Protein AF-A0A839N5B5-F1 (afdb_monomer)

Organism: NCBI:txid1794944

Sequence (140 aa):
MTEFMTRVAAELATPTHDIALHVRAVESRSTGHGADRLVELRSLGEQLVCEANAVLAESGRSIDLVDETGSNQLAFTLRLGQCWARIVTSFDKGVSWGHLVTPDSVGPDYELADETALGDLILSLVTAGEIRFELSGEPA

Structure (mmCIF, N/CA/C/O backbone):
data_AF-A0A839N5B5-F1
#
_entry.id   AF-A0A839N5B5-F1
#
loop_
_atom_site.group_PDB
_atom_site.id
_atom_site.type_symbol
_atom_site.label_atom_id
_atom_site.label_alt_id
_atom_site.label_comp_id
_atom_site.label_asym_id
_atom_site.label_entity_id
_atom_site.label_seq_id
_atom_site.pdbx_PDB_ins_code
_atom_site.Cartn_x
_atom_site.Cartn_y
_atom_site.Cartn_z
_atom_site.occupancy
_atom_site.B_iso_or_equiv
_atom_site.auth_seq_id
_atom_site.auth_comp_id
_atom_site.auth_asym_id
_atom_site.auth_atom_id
_atom_site.pdbx_PDB_model_num
ATOM 1 N N . MET A 1 1 ? 2.727 2.089 20.233 1.00 82.00 1 MET A N 1
ATOM 2 C CA . MET A 1 1 ? 1.949 2.533 19.062 1.00 82.00 1 MET A CA 1
ATOM 3 C C . MET A 1 1 ? 2.897 3.329 18.188 1.00 82.00 1 MET A C 1
ATOM 5 O O . MET A 1 1 ? 3.568 4.201 18.731 1.00 82.00 1 MET A O 1
ATOM 9 N N . THR A 1 2 ? 3.053 2.964 16.918 1.00 95.38 2 THR A N 1
ATOM 10 C CA . THR A 1 2 ? 3.893 3.712 15.967 1.00 95.38 2 THR A CA 1
ATOM 11 C C . THR A 1 2 ? 3.209 5.028 15.577 1.00 95.38 2 THR A C 1
ATOM 13 O O . THR A 1 2 ? 2.041 5.262 15.919 1.00 95.38 2 THR A O 1
ATOM 16 N N . GLU A 1 3 ? 3.919 5.897 14.857 1.00 94.94 3 GLU A N 1
ATOM 17 C CA . GLU A 1 3 ? 3.325 7.113 14.292 1.00 94.94 3 GLU A CA 1
ATOM 18 C C . GLU A 1 3 ? 2.155 6.775 13.359 1.00 94.94 3 GLU A C 1
ATOM 20 O O . GLU A 1 3 ? 1.064 7.326 13.504 1.00 94.94 3 GLU A O 1
ATOM 25 N N . PHE A 1 4 ? 2.337 5.793 12.475 1.00 95.50 4 PHE A N 1
ATOM 26 C CA . PHE A 1 4 ? 1.298 5.365 11.546 1.00 95.50 4 PHE A CA 1
ATOM 27 C C . PHE A 1 4 ? 0.071 4.777 12.261 1.00 95.50 4 PHE A C 1
ATOM 29 O O . PHE A 1 4 ? -1.050 5.195 11.979 1.00 95.50 4 PHE A O 1
ATOM 36 N N . MET A 1 5 ? 0.250 3.912 13.269 1.00 96.12 5 MET A N 1
ATOM 37 C CA . MET A 1 5 ? -0.869 3.429 14.098 1.00 96.12 5 MET A CA 1
ATOM 38 C C . MET A 1 5 ? -1.637 4.578 14.769 1.00 96.12 5 MET A C 1
ATOM 40 O O . MET A 1 5 ? -2.858 4.517 14.900 1.00 96.12 5 MET A O 1
ATOM 44 N N . THR A 1 6 ? -0.932 5.632 15.192 1.00 95.56 6 THR A N 1
ATOM 45 C CA . THR A 1 6 ? -1.556 6.820 15.793 1.00 95.56 6 THR A CA 1
ATOM 46 C C . THR A 1 6 ? -2.397 7.582 14.771 1.00 95.56 6 THR A C 1
ATOM 48 O O . THR A 1 6 ? -3.516 7.979 15.094 1.00 95.56 6 THR A O 1
ATOM 51 N N . ARG A 1 7 ? -1.914 7.720 13.528 1.00 93.31 7 ARG A N 1
ATOM 52 C CA . ARG A 1 7 ? -2.687 8.301 12.416 1.00 93.31 7 ARG A CA 1
ATOM 53 C C . ARG A 1 7 ? -3.938 7.473 12.100 1.00 93.31 7 ARG A C 1
ATOM 55 O O . ARG A 1 7 ? -5.016 8.043 11.991 1.00 93.31 7 ARG A O 1
ATOM 62 N N . VAL A 1 8 ? -3.824 6.141 12.039 1.00 93.56 8 VAL A N 1
ATOM 63 C CA . VAL A 1 8 ? -4.974 5.238 11.818 1.00 93.56 8 VAL A CA 1
ATOM 64 C C . VAL A 1 8 ? -6.021 5.402 12.923 1.00 93.56 8 VAL A C 1
ATOM 66 O O . VAL A 1 8 ? -7.205 5.554 12.634 1.00 93.56 8 VAL A O 1
ATOM 69 N N . ALA A 1 9 ? -5.599 5.407 14.191 1.00 93.50 9 ALA A N 1
ATOM 70 C CA . ALA A 1 9 ? -6.508 5.580 15.323 1.00 93.50 9 ALA A CA 1
ATOM 71 C C . ALA A 1 9 ? -7.204 6.953 15.310 1.00 93.50 9 ALA A C 1
ATOM 73 O O . ALA A 1 9 ? -8.397 7.038 15.601 1.00 93.50 9 ALA A O 1
ATOM 74 N N . ALA A 1 10 ? -6.478 8.015 14.946 1.00 91.69 10 ALA A N 1
ATOM 75 C CA . ALA A 1 10 ? -7.037 9.358 14.825 1.00 91.69 10 ALA A CA 1
ATOM 76 C C . ALA A 1 10 ? -8.116 9.432 13.732 1.00 91.69 10 ALA A C 1
ATOM 78 O O . ALA A 1 10 ? -9.213 9.915 14.003 1.00 91.69 10 ALA A O 1
ATOM 79 N N . GLU A 1 11 ? -7.848 8.880 12.546 1.00 89.94 11 GLU A N 1
ATOM 80 C CA . GLU A 1 11 ? -8.814 8.855 11.439 1.00 89.94 11 GLU A CA 1
ATOM 81 C C . GLU A 1 11 ? -10.052 8.001 11.748 1.00 89.94 11 GLU A C 1
ATOM 83 O O . GLU A 1 11 ? -11.162 8.340 11.344 1.00 89.94 11 GLU A O 1
ATOM 88 N N . LEU A 1 12 ? -9.909 6.916 12.514 1.00 88.56 12 LEU A N 1
ATOM 89 C CA . LEU A 1 12 ? -11.061 6.136 12.981 1.00 88.56 12 LEU A CA 1
ATOM 90 C C . LEU A 1 12 ? -11.909 6.899 14.010 1.00 88.56 12 LEU A C 1
ATOM 92 O O . LEU A 1 12 ? -13.128 6.729 14.046 1.00 88.56 12 LEU A O 1
ATOM 96 N N . ALA A 1 13 ? -11.279 7.722 14.852 1.00 88.88 13 ALA A N 1
ATOM 97 C CA . ALA A 1 13 ? -11.966 8.508 15.874 1.00 88.88 13 ALA A CA 1
ATOM 98 C C . ALA A 1 13 ? -12.648 9.759 15.300 1.00 88.88 13 ALA A C 1
ATOM 100 O O . ALA A 1 13 ? -13.708 10.169 15.776 1.00 88.88 13 ALA A O 1
ATOM 101 N N . THR A 1 14 ? -12.044 10.406 14.304 1.00 85.75 14 THR A N 1
ATOM 102 C CA . THR A 1 14 ? -12.584 11.595 13.635 1.00 85.75 14 THR A CA 1
ATOM 103 C C . THR A 1 14 ? -12.212 11.543 12.154 1.00 85.75 14 THR A C 1
ATOM 105 O O . THR A 1 14 ? -11.163 12.056 11.780 1.00 85.75 14 THR A O 1
ATOM 108 N N . PRO A 1 15 ? -13.059 10.924 11.312 1.00 78.50 15 PRO A N 1
ATOM 109 C CA . PRO A 1 15 ? -12.761 10.746 9.896 1.00 78.50 15 PRO A CA 1
ATOM 110 C C . PRO A 1 15 ? -12.662 12.082 9.163 1.00 78.50 15 PRO A C 1
ATOM 112 O O . PRO A 1 15 ? -13.665 12.787 9.006 1.00 78.50 15 PRO A O 1
ATOM 115 N N . THR A 1 16 ? -11.470 12.415 8.674 1.00 68.12 16 THR A N 1
ATOM 116 C CA . THR A 1 16 ? -11.241 13.679 7.965 1.00 68.12 16 THR A CA 1
ATOM 117 C C . THR A 1 16 ? -11.664 13.577 6.492 1.00 68.12 16 THR A C 1
ATOM 119 O O . THR A 1 16 ? -11.962 14.595 5.876 1.00 68.12 16 THR A O 1
ATOM 122 N N . HIS A 1 17 ? -11.747 12.352 5.942 1.00 67.75 17 HIS A N 1
ATOM 123 C CA . HIS A 1 17 ? -12.097 11.996 4.547 1.00 67.75 17 HIS A CA 1
ATOM 124 C C . HIS A 1 17 ? -11.321 12.745 3.441 1.00 67.75 17 HIS A C 1
ATOM 126 O O . HIS A 1 17 ? -11.591 12.531 2.263 1.00 67.75 17 HIS A O 1
ATOM 132 N N . ASP A 1 18 ? -10.353 13.591 3.794 1.00 69.31 18 ASP A N 1
ATOM 133 C CA . ASP A 1 18 ? -9.54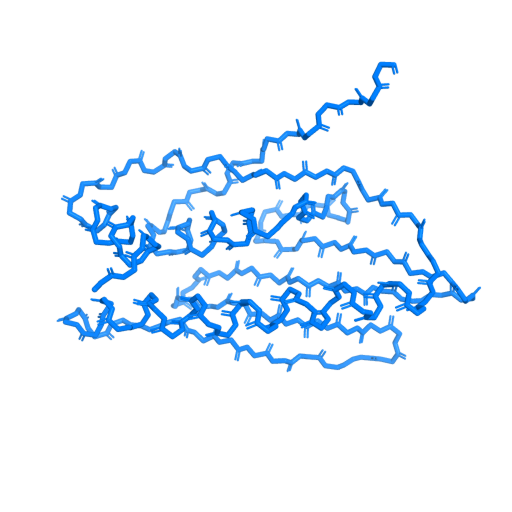3 14.387 2.874 1.00 69.31 18 ASP A CA 1
ATOM 134 C C . ASP A 1 18 ? -8.069 13.998 2.996 1.00 69.31 18 ASP A C 1
ATOM 136 O O . ASP A 1 18 ? -7.216 14.775 3.424 1.00 69.31 18 ASP A O 1
ATOM 140 N N . ILE A 1 19 ? -7.785 12.731 2.696 1.00 77.94 19 ILE A N 1
ATOM 141 C CA . ILE A 1 19 ? -6.412 12.245 2.613 1.00 77.94 19 ILE A CA 1
ATOM 142 C C . ILE A 1 19 ? -5.957 12.448 1.173 1.00 77.94 19 ILE A C 1
ATOM 144 O O . ILE A 1 19 ? -6.345 11.710 0.263 1.00 77.94 19 ILE A O 1
ATOM 148 N N . ALA A 1 20 ? -5.141 13.476 0.982 1.00 80.56 20 ALA A N 1
ATOM 149 C CA . ALA A 1 20 ? -4.474 13.727 -0.276 1.00 80.56 20 ALA A CA 1
ATOM 150 C C . ALA A 1 20 ? -3.377 12.686 -0.519 1.00 80.56 20 ALA A C 1
ATOM 152 O O . ALA A 1 20 ? -2.390 12.604 0.212 1.00 80.56 20 ALA A O 1
ATOM 153 N N . LEU A 1 21 ? -3.556 11.881 -1.563 1.00 86.06 21 LEU A N 1
ATOM 154 C CA . LEU A 1 21 ? -2.580 10.891 -1.971 1.00 86.06 21 LEU A CA 1
ATOM 155 C C . LEU A 1 21 ? -1.536 11.527 -2.883 1.00 86.06 21 LEU A C 1
ATOM 157 O O . LEU A 1 21 ? -1.832 11.892 -4.024 1.00 86.06 21 LEU A O 1
ATOM 161 N N . HIS A 1 22 ? -0.301 11.577 -2.399 1.00 88.38 22 HIS A N 1
ATOM 162 C CA . HIS A 1 22 ? 0.836 12.070 -3.161 1.00 88.38 22 HIS A CA 1
ATOM 163 C C . HIS A 1 22 ? 1.204 11.091 -4.278 1.00 88.38 22 HIS A C 1
ATOM 165 O O . HIS A 1 22 ? 1.748 10.005 -4.060 1.00 88.38 22 HIS A O 1
ATOM 171 N N . VAL A 1 23 ? 0.921 11.489 -5.510 1.00 90.25 23 VAL A N 1
ATOM 172 C CA . VAL A 1 23 ? 1.266 10.722 -6.702 1.00 90.25 23 VAL A CA 1
ATOM 173 C C . VAL A 1 23 ? 2.180 11.529 -7.607 1.00 90.25 23 VAL A C 1
ATOM 175 O O . VAL A 1 23 ? 2.337 12.744 -7.470 1.00 90.25 23 VAL A O 1
ATOM 178 N N . ARG A 1 24 ? 2.814 10.850 -8.552 1.00 90.62 24 ARG A N 1
ATOM 179 C CA . ARG A 1 24 ? 3.590 11.485 -9.615 1.00 90.62 24 ARG A CA 1
ATOM 180 C C . ARG A 1 24 ? 3.257 10.856 -10.953 1.00 90.62 24 ARG A C 1
ATOM 182 O O . ARG A 1 24 ? 2.756 9.733 -11.002 1.00 90.62 24 ARG A O 1
ATOM 189 N N . ALA A 1 25 ? 3.546 11.587 -12.026 1.00 91.25 25 ALA A N 1
ATOM 190 C CA . ALA A 1 25 ? 3.430 11.057 -13.375 1.00 91.25 25 ALA A CA 1
ATOM 191 C C . ALA A 1 25 ? 4.275 9.786 -13.521 1.00 91.25 25 ALA A C 1
ATOM 193 O O . ALA A 1 25 ? 5.361 9.671 -12.943 1.00 91.25 25 ALA A O 1
ATOM 194 N N . VAL A 1 26 ? 3.769 8.838 -14.302 1.00 91.56 26 VAL A N 1
ATOM 195 C CA . VAL A 1 26 ? 4.508 7.615 -14.597 1.00 91.56 26 VAL A CA 1
ATOM 196 C C . VAL A 1 26 ? 5.836 7.931 -15.278 1.00 91.56 26 VAL A C 1
ATOM 198 O O . VAL A 1 26 ? 5.915 8.716 -16.220 1.00 91.56 26 VAL A O 1
ATOM 201 N N . GLU A 1 27 ? 6.888 7.267 -14.812 1.00 92.06 27 GLU A N 1
ATOM 202 C CA . GLU A 1 27 ? 8.242 7.425 -15.325 1.00 92.06 27 GLU A CA 1
ATOM 203 C C . GLU A 1 27 ? 8.826 6.055 -15.685 1.00 92.06 27 GLU A C 1
ATOM 205 O O . GLU A 1 27 ? 8.682 5.063 -14.964 1.00 92.06 27 GLU A O 1
ATOM 210 N N . SER A 1 28 ? 9.505 6.017 -16.830 1.00 94.25 28 SER A N 1
ATOM 211 C CA . SER A 1 28 ? 10.208 4.834 -17.318 1.00 94.25 28 SER A CA 1
ATOM 212 C C . SER A 1 28 ? 11.562 4.674 -16.637 1.00 94.25 28 SER A C 1
ATOM 214 O O . SER A 1 28 ? 12.358 5.607 -16.580 1.00 94.25 28 SER A O 1
ATOM 216 N N . ARG A 1 29 ? 11.852 3.461 -16.168 1.00 94.56 29 ARG A N 1
ATOM 217 C CA . ARG A 1 29 ? 13.096 3.096 -15.469 1.00 94.56 29 ARG A CA 1
ATOM 218 C C . ARG A 1 29 ? 13.652 1.790 -16.011 1.00 94.56 29 ARG A C 1
ATOM 220 O O . ARG A 1 29 ? 12.994 1.129 -16.806 1.00 94.56 29 ARG A O 1
ATOM 227 N N . SER A 1 30 ? 14.848 1.390 -15.587 1.00 97.25 30 SER A N 1
ATOM 228 C CA . SER A 1 30 ? 15.344 0.045 -15.897 1.00 97.25 30 SER A CA 1
ATOM 229 C C . SER A 1 30 ? 14.526 -1.019 -15.159 1.00 97.25 30 SER A C 1
ATOM 231 O O . SER A 1 30 ? 14.096 -0.794 -14.029 1.00 97.25 30 SER A O 1
ATOM 233 N N . THR A 1 31 ? 14.371 -2.204 -15.758 1.00 96.00 31 THR A N 1
ATOM 234 C CA . THR A 1 31 ? 13.679 -3.346 -15.128 1.00 96.00 31 THR A CA 1
ATOM 235 C C . THR A 1 31 ? 14.178 -3.649 -13.712 1.00 96.00 31 THR A C 1
ATOM 237 O O . THR A 1 31 ? 13.361 -3.902 -12.833 1.00 96.00 31 THR A O 1
ATOM 240 N N . GLY A 1 32 ? 15.496 -3.595 -13.479 1.00 94.50 32 GLY A N 1
ATOM 241 C CA . GLY A 1 32 ? 16.071 -3.812 -12.147 1.00 94.50 32 GLY A CA 1
ATOM 242 C C . GLY A 1 32 ? 15.578 -2.779 -11.136 1.00 94.50 32 GLY A C 1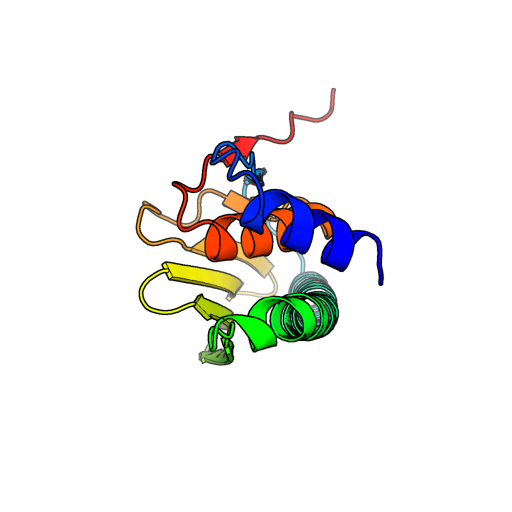
ATOM 243 O O . GLY A 1 32 ? 15.050 -3.149 -10.097 1.00 94.50 32 GLY A O 1
ATOM 244 N N . HIS A 1 33 ? 15.625 -1.494 -11.495 1.00 95.69 33 HIS A N 1
ATOM 245 C CA . HIS A 1 33 ? 15.164 -0.424 -10.613 1.00 95.69 33 HIS A CA 1
ATOM 246 C C . HIS A 1 33 ? 13.660 -0.518 -10.314 1.00 95.69 33 HIS A C 1
ATOM 248 O O . HIS A 1 33 ? 13.239 -0.290 -9.184 1.00 95.69 33 HIS A O 1
ATOM 254 N N . GLY A 1 34 ? 12.833 -0.855 -11.310 1.00 94.06 34 GLY A N 1
ATOM 255 C CA . GLY A 1 34 ? 11.401 -1.067 -11.086 1.00 94.06 34 GLY A CA 1
ATOM 256 C C . GLY A 1 34 ? 11.119 -2.236 -10.141 1.00 94.06 34 GLY A C 1
ATOM 257 O O . GLY A 1 34 ? 10.267 -2.119 -9.265 1.00 94.06 34 GLY A O 1
ATOM 258 N N . ALA A 1 35 ? 11.851 -3.343 -10.292 1.00 93.44 35 ALA A N 1
ATOM 259 C CA . ALA A 1 35 ? 11.727 -4.495 -9.406 1.00 93.44 35 ALA A CA 1
ATOM 260 C C . ALA A 1 35 ? 12.161 -4.161 -7.970 1.00 93.44 35 ALA A C 1
ATOM 262 O O . ALA A 1 35 ? 11.420 -4.471 -7.038 1.00 93.44 35 ALA A O 1
ATOM 263 N N . ASP A 1 36 ? 13.298 -3.480 -7.799 1.00 95.31 36 ASP A N 1
ATOM 264 C CA . ASP A 1 36 ? 13.806 -3.059 -6.488 1.00 95.31 36 ASP A CA 1
ATOM 265 C C . ASP A 1 36 ? 12.794 -2.151 -5.774 1.00 95.31 36 ASP A C 1
ATOM 267 O O . ASP A 1 36 ? 12.377 -2.443 -4.652 1.00 95.31 36 ASP A O 1
ATOM 271 N N . ARG A 1 37 ? 12.289 -1.121 -6.470 1.00 93.56 37 ARG A N 1
ATOM 272 C CA . ARG A 1 37 ? 11.267 -0.213 -5.927 1.00 93.56 37 ARG A CA 1
ATOM 273 C C . ARG A 1 37 ? 9.992 -0.950 -5.519 1.00 93.56 37 ARG A C 1
ATOM 275 O O . ARG A 1 37 ? 9.380 -0.610 -4.509 1.00 93.56 37 ARG A O 1
ATOM 282 N N . LEU A 1 38 ? 9.557 -1.945 -6.294 1.00 93.75 38 LEU A N 1
ATOM 283 C CA . LEU A 1 38 ? 8.376 -2.721 -5.929 1.00 93.75 38 LEU A CA 1
ATOM 284 C C . LEU A 1 38 ? 8.613 -3.547 -4.661 1.00 93.75 38 LEU A C 1
ATOM 286 O O . LEU A 1 38 ? 7.721 -3.625 -3.821 1.00 93.75 38 LEU A O 1
ATOM 290 N N . VAL A 1 39 ? 9.794 -4.151 -4.510 1.00 95.00 39 VAL A N 1
ATOM 291 C CA . VAL A 1 39 ? 10.152 -4.912 -3.304 1.00 95.00 39 VAL A CA 1
ATOM 292 C C . VAL A 1 39 ? 10.172 -4.005 -2.074 1.00 95.00 39 VAL A C 1
ATOM 294 O O . VAL A 1 39 ? 9.635 -4.392 -1.033 1.00 95.00 39 VAL A O 1
ATOM 297 N N . GLU A 1 40 ? 10.726 -2.798 -2.194 1.00 95.75 40 GLU A N 1
ATOM 298 C CA . GLU A 1 40 ? 10.710 -1.779 -1.136 1.00 95.75 40 GLU A CA 1
ATOM 299 C C . GLU A 1 40 ? 9.272 -1.413 -0.740 1.00 95.75 40 GLU A C 1
ATOM 301 O O . GLU A 1 40 ? 8.888 -1.571 0.422 1.00 95.75 40 GLU A O 1
ATOM 306 N N . LEU A 1 41 ? 8.439 -1.027 -1.716 1.00 95.56 41 LEU A N 1
ATOM 307 C CA . LEU A 1 41 ? 7.035 -0.667 -1.487 1.00 95.56 41 LEU A CA 1
ATOM 308 C C . LEU A 1 41 ? 6.229 -1.817 -0.883 1.00 95.56 41 LEU A C 1
ATOM 310 O O . LEU A 1 41 ? 5.430 -1.602 0.023 1.00 95.56 41 LEU A O 1
ATOM 314 N N . ARG A 1 42 ? 6.432 -3.047 -1.356 1.00 96.44 42 ARG A N 1
ATOM 315 C CA . ARG A 1 42 ? 5.729 -4.226 -0.843 1.00 96.44 42 ARG A CA 1
ATOM 316 C C . ARG A 1 42 ? 6.135 -4.525 0.598 1.00 96.44 42 ARG A C 1
ATOM 318 O O . ARG A 1 42 ? 5.274 -4.837 1.417 1.00 96.44 42 ARG A O 1
ATOM 325 N N . SER A 1 43 ? 7.425 -4.421 0.918 1.00 97.69 43 SER A N 1
ATOM 326 C CA . SER A 1 43 ? 7.940 -4.662 2.274 1.00 97.69 43 SER A CA 1
ATOM 327 C C . SER A 1 43 ? 7.404 -3.629 3.265 1.00 97.69 43 SER A C 1
ATOM 329 O O . SER A 1 43 ? 6.923 -3.990 4.338 1.00 97.69 43 SER A O 1
ATOM 331 N N . LEU A 1 44 ? 7.409 -2.351 2.875 1.00 97.69 44 LEU A N 1
ATOM 332 C CA . LEU A 1 44 ? 6.785 -1.293 3.662 1.00 97.69 44 LEU A CA 1
ATOM 333 C C . LEU A 1 44 ? 5.272 -1.514 3.793 1.00 97.69 44 LEU A C 1
ATOM 335 O O . LEU A 1 44 ? 4.719 -1.386 4.883 1.00 97.69 44 LEU A O 1
ATOM 339 N N . GLY A 1 45 ? 4.603 -1.891 2.703 1.00 97.81 45 GLY A N 1
ATOM 340 C CA . GLY A 1 45 ? 3.173 -2.186 2.688 1.00 97.81 45 GLY A CA 1
ATOM 341 C C . GLY A 1 45 ? 2.789 -3.279 3.679 1.00 97.81 45 GLY A C 1
ATOM 342 O O . GLY A 1 45 ? 1.821 -3.112 4.412 1.00 97.81 45 GLY A O 1
ATOM 343 N N . GLU A 1 46 ? 3.566 -4.360 3.766 1.00 98.38 46 GLU A N 1
ATOM 344 C CA . GLU A 1 46 ? 3.344 -5.426 4.749 1.00 98.38 46 GLU A CA 1
ATOM 345 C C . GLU A 1 46 ? 3.441 -4.903 6.187 1.00 98.38 46 GLU A C 1
ATOM 347 O O . GLU A 1 46 ? 2.564 -5.189 7.008 1.00 98.38 46 GLU A O 1
ATOM 352 N N . GLN A 1 47 ? 4.462 -4.095 6.484 1.00 98.00 47 GLN A N 1
ATOM 353 C CA . GLN A 1 47 ? 4.614 -3.481 7.801 1.00 98.00 47 GLN A CA 1
ATOM 354 C C . GLN A 1 47 ? 3.411 -2.588 8.137 1.00 98.00 47 GLN A C 1
ATOM 356 O O . GLN A 1 47 ? 2.786 -2.759 9.186 1.00 98.00 47 GLN A O 1
ATOM 361 N N . LEU A 1 48 ? 3.054 -1.665 7.241 1.00 98.25 48 LEU A N 1
ATOM 362 C CA . LEU A 1 48 ? 1.959 -0.720 7.458 1.00 98.25 48 LEU A CA 1
ATOM 363 C C . LEU A 1 48 ? 0.602 -1.431 7.563 1.00 98.25 48 LEU A C 1
ATOM 365 O O . LEU A 1 48 ? -0.219 -1.064 8.400 1.00 98.25 48 LEU A O 1
ATOM 369 N N . VAL A 1 49 ? 0.366 -2.491 6.785 1.00 98.19 49 VAL A N 1
ATOM 370 C CA . VAL A 1 49 ? -0.843 -3.321 6.905 1.00 98.19 49 VAL A CA 1
ATOM 371 C C . VAL A 1 49 ? -0.901 -4.021 8.259 1.00 98.19 49 VAL A C 1
ATOM 373 O O . VAL A 1 49 ? -1.960 -4.025 8.887 1.00 98.19 49 VAL A O 1
ATOM 376 N N . CYS A 1 50 ? 0.214 -4.564 8.755 1.00 98.12 50 CYS A N 1
ATOM 377 C CA . CYS A 1 50 ? 0.262 -5.146 10.099 1.00 98.12 50 CYS A CA 1
ATOM 378 C C . CYS A 1 50 ? -0.073 -4.106 11.177 1.00 98.12 50 CYS A C 1
ATOM 380 O O . CYS A 1 50 ? -0.860 -4.380 12.084 1.00 98.12 50 CYS A O 1
ATOM 382 N N . GLU A 1 51 ? 0.487 -2.903 11.061 1.00 98.00 51 GLU A N 1
ATOM 383 C CA . GLU A 1 51 ? 0.228 -1.794 11.978 1.00 98.00 51 GLU A CA 1
ATOM 384 C C . GLU A 1 51 ? -1.238 -1.332 11.941 1.00 98.00 51 GLU A C 1
ATOM 386 O O . GLU A 1 51 ? -1.869 -1.209 12.992 1.00 98.00 51 GLU A O 1
ATOM 391 N N . ALA A 1 52 ? -1.812 -1.137 10.749 1.00 97.00 52 ALA A N 1
ATOM 392 C CA . ALA A 1 52 ? -3.221 -0.782 10.586 1.00 97.00 52 ALA A CA 1
ATOM 393 C C . ALA A 1 52 ? -4.143 -1.869 11.151 1.00 97.00 52 ALA A C 1
ATOM 395 O O . ALA A 1 52 ? -5.075 -1.567 11.896 1.00 97.00 52 ALA A O 1
ATOM 396 N N . ASN A 1 53 ? -3.865 -3.140 10.854 1.00 97.31 53 ASN A N 1
ATOM 397 C CA . ASN A 1 53 ? -4.671 -4.265 11.324 1.00 97.31 53 ASN A CA 1
ATOM 398 C C . ASN A 1 53 ? -4.636 -4.418 12.846 1.00 97.31 53 ASN A C 1
ATOM 400 O O . ASN A 1 53 ? -5.654 -4.770 13.439 1.00 97.31 53 ASN A O 1
ATOM 404 N N . ALA A 1 54 ? -3.514 -4.097 13.493 1.00 97.00 54 ALA A N 1
ATOM 405 C CA . ALA A 1 54 ? -3.437 -4.074 14.951 1.00 97.00 54 ALA A CA 1
ATOM 406 C C . ALA A 1 54 ? -4.391 -3.036 15.574 1.00 97.00 54 ALA A C 1
ATOM 408 O O . ALA A 1 54 ? -4.937 -3.289 16.645 1.00 97.00 54 ALA A O 1
ATOM 409 N N . VAL A 1 55 ? -4.633 -1.905 14.901 1.00 96.00 55 VAL A N 1
ATOM 410 C CA . VAL A 1 55 ? -5.617 -0.894 15.333 1.00 96.00 55 VAL A CA 1
ATOM 411 C C . VAL A 1 55 ? -7.046 -1.310 14.961 1.00 96.00 55 VAL A C 1
ATOM 413 O O . VAL A 1 55 ? -7.967 -1.171 15.761 1.00 96.00 55 VAL A O 1
ATOM 416 N N . LEU A 1 56 ? -7.252 -1.860 13.761 1.00 94.38 56 LEU A N 1
ATOM 417 C CA . LEU A 1 56 ? -8.575 -2.257 13.265 1.00 94.38 56 LEU A CA 1
ATOM 418 C C . LEU A 1 56 ? -9.169 -3.476 13.983 1.00 94.38 56 LEU A C 1
ATOM 420 O O . LEU A 1 56 ? -10.389 -3.664 13.924 1.00 94.38 56 LEU A O 1
ATOM 424 N N . ALA A 1 57 ? -8.342 -4.278 14.661 1.00 92.88 57 ALA A N 1
ATOM 425 C CA . ALA A 1 57 ? -8.741 -5.515 15.330 1.00 92.88 57 ALA A CA 1
ATOM 426 C C . ALA A 1 57 ? -9.955 -5.343 16.261 1.00 92.88 57 ALA A C 1
ATOM 428 O O . ALA A 1 57 ? -10.830 -6.208 16.287 1.00 92.88 57 ALA A O 1
ATOM 429 N N . GLU A 1 58 ? -10.066 -4.209 16.960 1.00 85.62 58 GLU A N 1
ATOM 430 C CA . GLU A 1 58 ? -11.196 -3.911 17.857 1.00 85.62 58 GLU A CA 1
ATOM 431 C C . GLU A 1 58 ? -12.541 -3.799 17.119 1.00 85.62 58 GLU A C 1
ATOM 433 O O . GLU A 1 58 ? -13.596 -4.081 17.684 1.00 85.62 58 GLU A O 1
ATOM 438 N N . SER A 1 59 ? -12.507 -3.427 15.837 1.00 85.62 59 SER A N 1
ATOM 439 C CA . SER A 1 59 ? -13.683 -3.270 14.972 1.00 85.62 59 SER A CA 1
ATOM 440 C C . SER A 1 59 ? -13.996 -4.504 14.116 1.00 85.62 59 SER A C 1
ATOM 442 O O . SER A 1 59 ? -14.962 -4.490 13.353 1.00 85.62 59 SER A O 1
ATOM 444 N N . GLY A 1 60 ? -13.179 -5.563 14.200 1.00 88.69 60 GLY A N 1
ATOM 445 C CA . GLY A 1 60 ? -13.317 -6.765 13.367 1.00 88.69 60 GLY A CA 1
ATOM 446 C C . GLY A 1 60 ? -13.053 -6.535 11.872 1.00 88.69 60 GLY A C 1
ATOM 447 O O . GLY A 1 60 ? -13.452 -7.354 11.046 1.00 88.69 60 GLY A O 1
ATOM 448 N N . ARG A 1 61 ? -12.408 -5.418 11.515 1.00 92.00 61 ARG A N 1
ATOM 449 C CA . ARG A 1 61 ? -11.985 -5.074 10.149 1.00 92.00 61 ARG A CA 1
ATOM 450 C C . ARG A 1 61 ? -10.514 -5.447 9.944 1.00 92.00 61 ARG A C 1
ATOM 452 O O . ARG A 1 61 ? -9.734 -5.439 10.892 1.00 92.00 61 ARG A O 1
ATOM 459 N N . SER A 1 62 ? -10.129 -5.730 8.704 1.00 95.19 62 SER A N 1
ATOM 460 C CA . SER A 1 62 ? -8.746 -6.043 8.336 1.00 95.19 62 SER A CA 1
ATOM 461 C C . SER A 1 62 ? -8.467 -5.715 6.878 1.00 95.19 62 SER A C 1
ATOM 463 O O . SER A 1 62 ? -9.313 -5.933 6.012 1.00 95.19 62 SER A O 1
ATOM 465 N N . ILE A 1 63 ? -7.267 -5.221 6.617 1.00 96.81 63 ILE A N 1
ATOM 466 C CA . ILE A 1 63 ? -6.726 -5.003 5.285 1.00 96.81 63 ILE A CA 1
ATOM 467 C C . ILE A 1 63 ? -5.998 -6.270 4.845 1.00 96.81 63 ILE A C 1
ATOM 469 O O . ILE A 1 63 ? -5.107 -6.753 5.548 1.00 96.81 63 ILE A O 1
ATOM 473 N N . ASP A 1 64 ? -6.369 -6.779 3.675 1.00 97.56 64 ASP A N 1
ATOM 474 C CA . ASP A 1 64 ? -5.632 -7.818 2.966 1.00 97.56 64 ASP A CA 1
ATOM 475 C C . ASP A 1 64 ? -4.534 -7.168 2.115 1.00 97.56 64 ASP A C 1
ATOM 477 O O . ASP A 1 64 ? -4.796 -6.180 1.424 1.00 97.56 64 ASP A O 1
ATOM 481 N N . LEU A 1 65 ? -3.336 -7.757 2.111 1.00 98.00 65 LEU A N 1
ATOM 482 C CA . LEU A 1 65 ? -2.281 -7.490 1.131 1.00 98.00 65 LEU A CA 1
ATOM 483 C C . LEU A 1 65 ? -2.052 -8.772 0.334 1.00 98.00 65 LEU A C 1
ATOM 485 O O . LEU A 1 65 ? -1.697 -9.802 0.906 1.00 98.00 65 LEU A O 1
ATOM 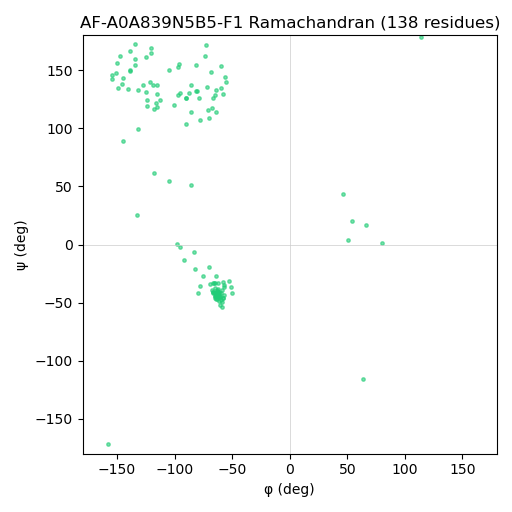489 N N . VAL A 1 66 ? -2.284 -8.721 -0.976 1.00 97.38 66 VAL A N 1
ATOM 490 C CA . VAL A 1 66 ? -2.197 -9.892 -1.856 1.00 97.38 66 VAL A CA 1
ATOM 491 C C . VAL A 1 66 ? -1.215 -9.619 -2.982 1.00 97.38 66 VAL A C 1
ATOM 493 O O . VAL A 1 66 ? -1.434 -8.713 -3.782 1.00 97.38 66 VAL A O 1
ATOM 496 N N . ASP A 1 67 ? -0.154 -10.419 -3.052 1.00 96.81 67 ASP A N 1
ATOM 497 C CA . ASP A 1 67 ? 0.794 -10.393 -4.163 1.00 96.81 67 ASP A CA 1
ATOM 498 C C . ASP A 1 67 ? 0.149 -10.993 -5.429 1.00 96.81 67 ASP A C 1
ATOM 500 O O . ASP A 1 67 ? -0.488 -12.050 -5.402 1.00 96.81 67 ASP A O 1
ATOM 504 N N . GLU A 1 68 ? 0.345 -10.331 -6.565 1.00 93.38 68 GLU A N 1
ATOM 505 C CA . GLU A 1 68 ? -0.153 -10.732 -7.875 1.00 93.38 68 GLU A CA 1
ATOM 506 C C . GLU A 1 68 ? 1.006 -10.832 -8.868 1.00 93.38 68 GLU A C 1
ATOM 508 O O . GLU A 1 68 ? 1.817 -9.916 -9.023 1.00 93.38 68 GLU A O 1
ATOM 513 N N . THR A 1 69 ? 1.062 -11.940 -9.603 1.00 84.25 69 THR A N 1
ATOM 514 C CA . THR A 1 69 ? 2.078 -12.156 -10.638 1.00 84.25 69 THR A CA 1
ATOM 515 C C . THR A 1 69 ? 1.426 -12.231 -12.012 1.00 84.25 69 THR A C 1
ATOM 517 O O . THR A 1 69 ? 0.378 -12.849 -12.195 1.00 84.25 69 THR A O 1
ATOM 520 N N . GLY A 1 70 ? 2.038 -11.577 -12.998 1.00 84.44 70 GLY A N 1
ATOM 521 C CA . GLY A 1 70 ? 1.644 -11.662 -14.400 1.00 84.44 70 GLY A CA 1
ATOM 522 C C . GLY A 1 70 ? 2.867 -11.747 -15.306 1.00 84.44 70 GLY A C 1
ATOM 523 O O . GLY A 1 70 ? 3.988 -11.494 -14.880 1.00 84.44 70 GLY A O 1
ATOM 524 N N . SER A 1 71 ? 2.660 -12.100 -16.575 1.00 82.75 71 SER A N 1
ATOM 525 C CA . SER A 1 71 ? 3.760 -12.402 -17.504 1.00 82.75 71 SER A CA 1
ATOM 526 C C . SER A 1 71 ? 4.773 -11.261 -17.663 1.00 82.75 71 SER A C 1
ATOM 528 O O . SER A 1 71 ? 5.957 -11.533 -17.792 1.00 82.75 71 SER A O 1
ATOM 530 N N . ASN A 1 72 ? 4.310 -10.008 -17.607 1.00 91.06 72 ASN A N 1
ATOM 531 C CA . ASN A 1 72 ? 5.120 -8.793 -17.764 1.00 91.06 72 ASN A CA 1
ATOM 532 C C . ASN A 1 72 ? 4.817 -7.759 -16.667 1.00 91.06 72 ASN A C 1
ATOM 534 O O . ASN A 1 72 ? 4.939 -6.553 -16.881 1.00 91.06 72 ASN A O 1
ATOM 538 N N . GLN A 1 73 ? 4.339 -8.212 -15.510 1.00 94.00 73 GLN A N 1
ATOM 539 C CA . GLN A 1 73 ? 4.011 -7.321 -14.406 1.00 94.00 73 GLN A CA 1
ATOM 540 C C . GLN A 1 73 ? 4.183 -8.018 -13.064 1.00 94.00 73 GLN A C 1
ATOM 542 O O . GLN A 1 73 ? 3.911 -9.212 -12.923 1.00 94.00 73 GLN A O 1
ATOM 547 N N . LEU A 1 74 ? 4.562 -7.229 -12.073 1.00 94.94 74 LEU A N 1
ATOM 548 C CA . LEU A 1 74 ? 4.493 -7.585 -10.669 1.00 94.94 74 LEU A CA 1
ATOM 549 C C . LEU A 1 74 ? 3.567 -6.580 -9.993 1.00 94.94 74 LEU A C 1
ATOM 551 O O . LEU A 1 74 ? 3.627 -5.388 -10.295 1.00 94.94 74 LEU A O 1
ATOM 555 N N . ALA A 1 75 ? 2.688 -7.049 -9.121 1.00 95.88 75 ALA A N 1
ATOM 556 C CA . ALA A 1 75 ? 1.752 -6.181 -8.433 1.00 95.88 75 ALA A CA 1
ATOM 557 C C . ALA A 1 75 ? 1.448 -6.697 -7.032 1.00 95.88 75 ALA A C 1
ATOM 559 O O . ALA A 1 75 ? 1.653 -7.871 -6.733 1.00 95.88 75 ALA A O 1
ATOM 560 N N . PHE A 1 76 ? 0.909 -5.823 -6.196 1.00 97.38 76 PHE A N 1
ATOM 561 C CA . PHE A 1 76 ? 0.195 -6.231 -4.998 1.00 97.38 76 PHE A CA 1
ATOM 562 C C . PHE A 1 76 ? -1.054 -5.371 -4.820 1.00 97.38 76 PHE A C 1
ATOM 564 O O . PHE A 1 76 ? -1.093 -4.202 -5.215 1.00 97.38 76 PHE A O 1
ATOM 571 N N . THR A 1 77 ? -2.079 -5.972 -4.230 1.00 97.31 77 THR A N 1
ATOM 572 C CA . THR A 1 77 ? -3.376 -5.343 -3.991 1.00 97.31 77 THR A CA 1
ATOM 573 C C . THR A 1 77 ? -3.614 -5.210 -2.496 1.00 97.31 77 THR A C 1
ATOM 575 O O . THR A 1 77 ? -3.500 -6.184 -1.753 1.00 97.31 77 THR A O 1
ATOM 578 N N . LEU A 1 78 ? -3.973 -4.000 -2.074 1.00 97.31 78 LEU A N 1
ATOM 579 C CA . LEU A 1 78 ? -4.482 -3.684 -0.746 1.00 97.31 78 LEU A CA 1
ATOM 580 C C . LEU A 1 78 ? -6.008 -3.679 -0.800 1.00 97.31 78 LEU A C 1
ATOM 582 O O . LEU A 1 78 ? -6.585 -3.032 -1.678 1.00 97.31 78 LEU A O 1
ATOM 586 N N . ARG A 1 79 ? -6.678 -4.372 0.124 1.00 95.62 79 ARG A N 1
ATOM 587 C CA . ARG A 1 79 ? -8.147 -4.452 0.141 1.00 95.62 79 ARG A CA 1
ATOM 588 C C . ARG A 1 79 ? -8.722 -4.395 1.546 1.00 95.62 79 ARG A C 1
ATOM 590 O O . ARG A 1 79 ? -8.309 -5.152 2.413 1.00 95.62 79 ARG A O 1
ATOM 597 N N . LEU A 1 80 ? -9.753 -3.576 1.730 1.00 92.81 80 LEU A N 1
ATOM 598 C CA . LEU A 1 80 ? -10.567 -3.504 2.940 1.00 92.81 80 LEU A CA 1
ATOM 599 C C . LEU A 1 80 ? -12.052 -3.534 2.560 1.00 92.81 80 LEU A C 1
ATOM 601 O O . LEU A 1 80 ? -12.636 -2.526 2.164 1.00 92.81 80 LEU A O 1
ATOM 605 N N . GLY A 1 81 ? -12.681 -4.705 2.662 1.00 89.56 81 GLY A N 1
ATOM 606 C CA . GLY A 1 81 ? -14.061 -4.882 2.206 1.00 89.56 81 GLY A CA 1
ATOM 607 C C . GLY A 1 81 ? -14.189 -4.671 0.692 1.00 89.56 81 GLY A C 1
ATOM 608 O O . GLY A 1 81 ? -13.642 -5.453 -0.082 1.00 89.56 81 GLY A O 1
ATOM 609 N N . GLN A 1 82 ? -14.938 -3.644 0.274 1.00 87.25 82 GLN A N 1
ATOM 610 C CA . GLN A 1 82 ? -15.110 -3.276 -1.143 1.00 87.25 82 GLN A CA 1
ATOM 611 C C . GLN A 1 82 ? -14.089 -2.234 -1.627 1.00 87.25 82 GLN A C 1
ATOM 613 O O . GLN A 1 82 ? -13.953 -2.034 -2.832 1.00 87.25 82 GLN A O 1
ATOM 618 N N . CYS A 1 83 ? -13.367 -1.584 -0.712 1.00 89.44 83 CYS A N 1
ATOM 619 C CA . CYS A 1 83 ? -12.331 -0.614 -1.047 1.00 89.44 83 CYS A CA 1
ATOM 620 C C . CYS A 1 83 ? -11.041 -1.359 -1.387 1.00 89.44 83 CYS A C 1
ATOM 622 O O . CYS A 1 83 ? -10.623 -2.252 -0.644 1.00 89.44 83 CYS A O 1
ATOM 624 N N . TRP A 1 84 ? -10.400 -0.993 -2.493 1.00 93.12 84 TRP A N 1
ATOM 625 C CA . TRP A 1 84 ? -9.140 -1.598 -2.899 1.00 93.12 84 TRP A CA 1
ATOM 626 C C . TRP A 1 84 ? -8.270 -0.616 -3.674 1.00 93.12 84 TRP A C 1
ATOM 628 O O . TRP A 1 84 ? -8.763 0.332 -4.282 1.00 93.12 84 TRP A O 1
ATOM 638 N N . ALA A 1 85 ? -6.970 -0.877 -3.657 1.00 93.88 85 ALA A N 1
ATOM 639 C CA . ALA A 1 85 ? -5.997 -0.219 -4.507 1.00 93.88 85 ALA A CA 1
ATOM 640 C C . ALA A 1 85 ? -4.905 -1.215 -4.886 1.00 93.88 85 ALA A C 1
ATOM 642 O O . ALA A 1 85 ? -4.522 -2.071 -4.088 1.00 93.88 85 ALA A O 1
ATOM 643 N N . ARG A 1 86 ? -4.412 -1.109 -6.113 1.00 95.19 86 ARG A N 1
ATOM 644 C CA . ARG A 1 86 ? -3.439 -2.033 -6.685 1.00 95.19 86 ARG A CA 1
ATOM 645 C C . ARG A 1 86 ? -2.218 -1.261 -7.151 1.00 95.19 86 ARG A C 1
ATOM 647 O O . ARG A 1 86 ? -2.332 -0.336 -7.951 1.00 95.19 86 ARG A O 1
ATOM 654 N N . ILE A 1 87 ? -1.056 -1.660 -6.655 1.00 95.56 87 ILE A N 1
ATOM 655 C CA . ILE A 1 87 ? 0.233 -1.094 -7.034 1.00 95.56 87 ILE A CA 1
ATOM 656 C C . ILE A 1 87 ? 0.847 -2.058 -8.037 1.00 95.56 87 ILE A C 1
ATOM 658 O O . ILE A 1 87 ? 1.051 -3.230 -7.725 1.00 95.56 87 ILE A O 1
ATOM 662 N N . VAL A 1 88 ? 1.123 -1.579 -9.244 1.00 94.94 88 VAL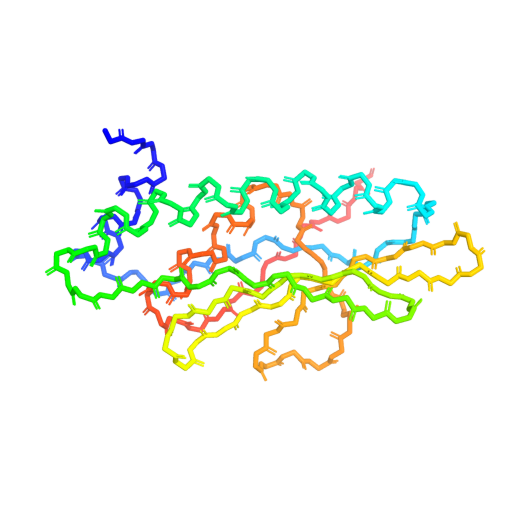 A N 1
ATOM 663 C CA . VAL A 1 88 ? 1.624 -2.400 -10.345 1.00 94.94 88 VAL A CA 1
ATOM 664 C C . VAL A 1 88 ? 2.957 -1.853 -10.818 1.00 94.94 88 VAL A C 1
ATOM 666 O O . VAL A 1 88 ? 3.131 -0.649 -10.959 1.00 94.94 88 VAL A O 1
ATOM 669 N N . THR A 1 89 ? 3.889 -2.745 -11.119 1.00 95.25 89 THR A N 1
ATOM 670 C CA . THR A 1 89 ? 5.077 -2.454 -11.919 1.00 95.25 89 THR A CA 1
ATOM 671 C C . THR A 1 89 ? 5.024 -3.309 -13.174 1.00 95.25 89 THR A C 1
ATOM 673 O O . THR A 1 89 ? 5.033 -4.538 -13.097 1.00 95.25 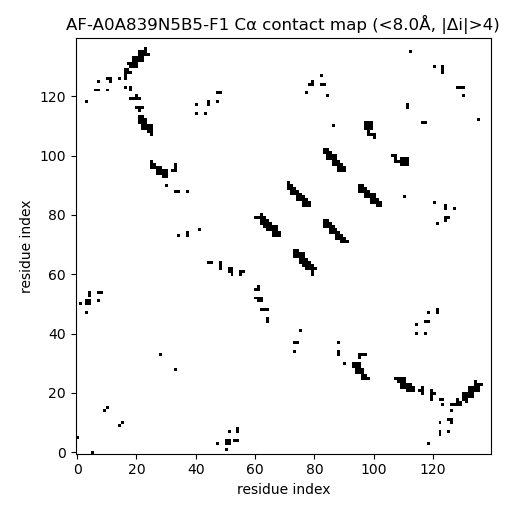89 THR A O 1
ATOM 676 N N . SER A 1 90 ? 4.941 -2.662 -14.332 1.00 95.00 90 SER A N 1
ATOM 677 C CA . SER A 1 90 ? 4.979 -3.322 -15.637 1.00 95.00 90 SER A CA 1
ATOM 678 C C . SER A 1 90 ? 6.380 -3.301 -16.220 1.00 95.00 90 SER A C 1
ATOM 680 O O . SER A 1 90 ? 7.175 -2.420 -15.901 1.00 95.00 90 SER A O 1
ATOM 682 N N . PHE A 1 91 ? 6.659 -4.265 -17.095 1.00 94.88 91 PHE A N 1
ATOM 683 C CA . PHE A 1 91 ? 7.949 -4.448 -17.742 1.00 94.88 91 PHE A CA 1
ATOM 684 C C . PHE A 1 91 ? 7.771 -4.641 -19.249 1.00 94.88 91 PHE A C 1
ATOM 686 O O . PHE A 1 91 ? 6.967 -5.465 -19.683 1.00 94.88 91 PHE A O 1
ATOM 693 N N . ASP A 1 92 ? 8.562 -3.935 -20.052 1.00 95.50 92 ASP A N 1
ATOM 694 C CA . ASP A 1 92 ? 8.716 -4.217 -21.480 1.00 95.50 92 ASP A CA 1
ATOM 695 C C . ASP A 1 92 ? 10.122 -3.832 -21.944 1.00 95.50 92 ASP A C 1
ATOM 697 O O . ASP A 1 92 ? 10.626 -2.763 -21.612 1.00 95.50 92 ASP A O 1
ATOM 701 N N . LYS A 1 93 ? 10.770 -4.711 -22.717 1.00 94.06 93 LYS A N 1
ATOM 702 C CA . LYS A 1 93 ? 12.061 -4.449 -23.392 1.00 94.06 93 LYS A CA 1
ATOM 703 C C . LYS A 1 93 ? 13.144 -3.795 -22.509 1.00 94.06 93 LYS A C 1
ATOM 705 O O . LYS A 1 93 ? 13.852 -2.894 -22.951 1.00 94.06 93 LYS A O 1
ATOM 710 N N . GLY A 1 94 ? 13.302 -4.269 -21.271 1.00 94.25 94 GLY A N 1
ATOM 711 C CA . GLY A 1 94 ? 14.314 -3.765 -20.326 1.00 94.25 94 GLY A CA 1
ATOM 712 C C . GLY A 1 94 ? 13.932 -2.464 -19.611 1.00 94.25 94 GLY A C 1
ATOM 713 O O . GLY A 1 94 ? 14.709 -1.953 -18.802 1.00 94.25 94 GLY A O 1
ATOM 714 N N . VAL A 1 95 ? 12.735 -1.952 -19.888 1.00 96.38 95 VAL A N 1
ATOM 715 C CA . VAL A 1 95 ? 12.125 -0.799 -19.236 1.00 96.38 95 VAL A CA 1
ATOM 716 C C . VAL A 1 95 ? 11.039 -1.284 -18.278 1.00 96.38 95 VAL A C 1
ATOM 718 O O . VAL A 1 95 ? 10.417 -2.326 -18.491 1.00 96.38 95 VAL A O 1
ATOM 721 N N . SER A 1 96 ? 10.814 -0.531 -17.212 1.00 96.19 96 SER A N 1
ATOM 722 C CA . SER A 1 96 ? 9.712 -0.714 -16.277 1.00 96.19 96 SER A CA 1
ATOM 723 C C . SER A 1 96 ? 9.027 0.600 -15.951 1.00 96.19 96 SER A C 1
ATOM 725 O O . SER A 1 96 ? 9.678 1.644 -15.967 1.00 96.19 96 SER A O 1
ATOM 727 N N . TRP A 1 97 ? 7.759 0.536 -15.566 1.00 94.88 97 TRP A N 1
ATOM 728 C CA . TRP A 1 97 ? 7.007 1.685 -15.076 1.00 94.88 97 TRP A CA 1
ATOM 729 C C . TRP A 1 97 ? 6.012 1.260 -13.996 1.00 94.88 97 TRP A C 1
ATOM 731 O O . TRP A 1 97 ? 5.368 0.210 -14.105 1.00 94.88 97 TRP A O 1
ATOM 741 N N . GLY A 1 98 ? 5.913 2.066 -12.939 1.00 93.25 98 GLY A N 1
ATOM 742 C CA . GLY A 1 98 ? 4.917 1.888 -11.896 1.00 93.25 98 GLY A CA 1
ATOM 743 C C . GLY A 1 98 ? 3.579 2.475 -12.329 1.00 93.25 98 GLY A C 1
ATOM 744 O O . GLY A 1 98 ? 3.532 3.378 -13.158 1.00 93.25 98 GLY A O 1
ATOM 745 N N . HIS A 1 99 ? 2.486 1.965 -11.779 1.00 92.69 99 HIS A N 1
ATOM 746 C CA . HIS A 1 99 ? 1.195 2.638 -11.820 1.00 92.69 99 HIS A CA 1
ATOM 747 C C . HIS A 1 99 ? 0.319 2.206 -10.646 1.00 92.69 99 HIS A C 1
ATOM 749 O O . HIS A 1 99 ? 0.366 1.062 -10.185 1.00 92.69 99 HIS A O 1
ATOM 755 N N . LEU A 1 100 ? -0.475 3.152 -10.161 1.00 93.50 100 LEU A N 1
ATOM 756 C CA . LEU A 1 100 ? -1.497 2.943 -9.152 1.00 93.50 100 LEU A CA 1
ATOM 757 C C . LEU A 1 100 ? -2.848 2.764 -9.847 1.00 93.50 100 LEU A C 1
ATOM 759 O O . LEU A 1 100 ? -3.241 3.588 -10.668 1.00 93.50 100 LEU A O 1
ATOM 763 N N . VAL A 1 101 ? -3.562 1.697 -9.498 1.00 91.88 101 VAL A N 1
ATOM 764 C CA . VAL A 1 101 ? -4.918 1.427 -9.983 1.00 91.88 101 VAL A CA 1
ATOM 765 C C . VAL A 1 101 ? -5.880 1.453 -8.802 1.00 91.88 101 VAL A C 1
ATOM 767 O O . VAL A 1 101 ? -5.734 0.685 -7.851 1.00 91.88 101 VAL A O 1
ATOM 770 N N . THR A 1 102 ? -6.875 2.324 -8.880 1.00 88.81 102 THR A N 1
ATOM 771 C CA . THR A 1 102 ? -8.007 2.447 -7.958 1.00 88.81 102 THR A CA 1
ATOM 772 C C . THR A 1 102 ? -9.314 2.241 -8.742 1.00 88.81 102 THR A C 1
ATOM 774 O O . THR A 1 102 ? -9.279 2.201 -9.977 1.00 88.81 102 THR A O 1
ATOM 777 N N . PRO A 1 103 ? -10.479 2.094 -8.080 1.00 84.31 103 PRO A N 1
ATOM 778 C CA . PRO A 1 103 ? -11.764 1.920 -8.766 1.00 84.31 103 PRO A CA 1
ATOM 779 C C . PRO A 1 103 ? -12.075 2.996 -9.817 1.00 84.31 103 PRO A C 1
ATOM 781 O O . PRO A 1 103 ? -12.706 2.689 -10.825 1.00 84.31 103 PRO A O 1
ATOM 784 N N . ASP A 1 104 ? -11.589 4.221 -9.601 1.00 77.81 104 ASP A N 1
ATOM 785 C CA . ASP A 1 104 ? -11.839 5.381 -10.462 1.00 77.81 104 ASP A CA 1
ATOM 786 C C . ASP A 1 104 ? -10.701 5.662 -11.462 1.00 77.81 104 ASP A C 1
ATOM 788 O O . ASP A 1 104 ? -10.768 6.623 -12.229 1.00 77.81 104 ASP A O 1
ATOM 792 N N . SER A 1 105 ? -9.635 4.852 -11.476 1.00 78.75 105 SER A N 1
ATOM 793 C CA . SER A 1 105 ? -8.502 5.065 -12.383 1.00 78.75 105 SER A CA 1
ATOM 794 C C . SER A 1 105 ? -8.891 4.853 -13.848 1.00 78.75 105 SER A C 1
ATOM 796 O O . SER A 1 105 ? -9.326 3.771 -14.244 1.00 78.75 105 SER A O 1
ATOM 798 N N . VAL A 1 106 ? -8.622 5.857 -14.688 1.00 61.25 106 VAL A N 1
ATOM 799 C CA . VAL A 1 106 ? -8.792 5.799 -16.151 1.00 61.25 106 VAL A CA 1
ATOM 800 C C . VAL A 1 106 ? -7.425 5.664 -16.839 1.00 61.25 106 VAL A C 1
ATOM 802 O O . VAL A 1 106 ? -7.069 6.451 -17.703 1.00 61.25 106 VAL A O 1
ATOM 805 N N . GLY A 1 107 ? -6.641 4.651 -16.458 1.00 63.66 107 GLY A N 1
ATOM 806 C CA . GLY A 1 107 ? -5.336 4.356 -17.070 1.00 63.66 107 GLY A CA 1
ATOM 807 C C . GLY A 1 107 ? -4.127 4.553 -16.143 1.00 63.66 107 GLY A C 1
ATOM 808 O O . GLY A 1 107 ? -4.292 4.891 -14.971 1.00 63.66 107 GLY A O 1
ATOM 809 N N . PRO A 1 108 ? -2.904 4.275 -16.635 1.00 68.06 108 PRO A N 1
ATOM 810 C CA . PRO A 1 108 ? -1.674 4.297 -15.848 1.00 68.06 108 PRO A CA 1
ATOM 811 C C . PRO A 1 108 ? -1.079 5.710 -15.782 1.00 68.06 108 PRO A C 1
ATOM 813 O O . PRO A 1 108 ? 0.083 5.904 -16.116 1.00 68.06 108 PRO A O 1
ATOM 816 N N . ASP A 1 109 ? -1.871 6.712 -15.410 1.00 81.19 109 ASP A N 1
ATOM 817 C CA . ASP A 1 109 ? -1.413 8.108 -15.464 1.00 81.19 109 ASP A CA 1
ATOM 818 C C . ASP A 1 109 ? -0.440 8.435 -14.323 1.00 81.19 109 ASP A C 1
ATOM 820 O O . ASP A 1 109 ? 0.451 9.279 -14.469 1.00 81.19 109 ASP A O 1
ATOM 824 N N . TYR A 1 110 ? -0.571 7.715 -13.202 1.00 89.44 110 TYR A N 1
ATOM 825 C CA . TYR A 1 110 ? 0.133 8.023 -11.966 1.00 89.44 110 TYR A CA 1
ATOM 826 C C . TYR A 1 110 ? 0.675 6.794 -11.237 1.00 89.44 110 TYR A C 1
ATOM 828 O O . TYR A 1 110 ? 0.087 5.713 -11.257 1.00 89.44 110 TYR A O 1
ATOM 836 N N . GLU A 1 111 ? 1.780 6.989 -10.526 1.00 92.25 111 GLU A N 1
ATOM 837 C CA . GLU A 1 111 ? 2.344 6.056 -9.550 1.00 92.25 111 GLU A CA 1
ATOM 838 C C . GLU A 1 111 ? 2.528 6.745 -8.189 1.00 92.25 111 GLU A C 1
ATOM 840 O O . GLU A 1 111 ? 2.558 7.975 -8.103 1.00 92.25 111 GLU A O 1
ATOM 845 N N . LEU A 1 112 ? 2.666 5.958 -7.116 1.00 92.19 112 LEU A N 1
ATOM 846 C CA . LEU A 1 112 ? 2.992 6.494 -5.791 1.00 92.19 112 LEU A CA 1
ATOM 847 C C . LEU A 1 112 ? 4.315 7.263 -5.854 1.00 92.19 112 LEU A C 1
ATOM 849 O O . LEU A 1 112 ? 5.321 6.735 -6.351 1.00 92.19 112 LEU A O 1
ATOM 853 N N . ALA A 1 113 ? 4.312 8.496 -5.344 1.00 89.31 113 ALA A N 1
ATOM 854 C CA . ALA A 1 113 ? 5.496 9.349 -5.352 1.00 89.31 113 ALA A CA 1
ATOM 855 C C . ALA A 1 113 ? 6.614 8.751 -4.484 1.00 89.31 113 ALA A C 1
ATOM 857 O O . ALA A 1 113 ? 7.762 8.628 -4.927 1.00 89.31 113 ALA A O 1
ATOM 858 N N . ASP A 1 114 ? 6.255 8.275 -3.294 1.00 87.00 114 ASP A N 1
ATOM 859 C CA . ASP A 1 114 ? 7.177 7.780 -2.279 1.00 87.00 114 ASP A CA 1
ATOM 860 C C . ASP A 1 114 ? 6.493 6.820 -1.284 1.00 87.00 114 ASP A C 1
ATOM 862 O O . ASP A 1 114 ? 5.365 6.364 -1.474 1.00 87.00 114 ASP A O 1
ATOM 866 N N . GLU A 1 115 ? 7.231 6.472 -0.236 1.00 88.50 115 GLU A N 1
ATOM 867 C CA . GLU A 1 115 ? 6.826 5.601 0.867 1.00 88.50 115 GLU A CA 1
ATOM 868 C C . GLU A 1 115 ? 5.711 6.211 1.730 1.00 88.50 115 GLU A C 1
ATOM 870 O O . GLU A 1 115 ? 4.839 5.489 2.218 1.00 88.50 115 GLU A O 1
ATOM 875 N N . THR A 1 116 ? 5.695 7.539 1.882 1.00 90.75 116 THR A N 1
ATOM 876 C CA . THR A 1 116 ? 4.654 8.260 2.631 1.00 90.75 116 THR A CA 1
ATOM 877 C C . THR A 1 116 ? 3.312 8.108 1.930 1.00 90.75 116 THR A C 1
ATOM 879 O O . THR A 1 116 ? 2.309 7.800 2.577 1.00 90.75 116 THR A O 1
ATOM 882 N N . ALA A 1 117 ? 3.313 8.202 0.596 1.00 92.81 117 ALA A N 1
ATOM 883 C CA . ALA A 1 117 ? 2.125 7.993 -0.219 1.00 92.81 117 ALA A CA 1
ATOM 884 C C . ALA A 1 117 ? 1.498 6.601 -0.018 1.00 92.81 117 ALA A C 1
ATOM 886 O O . ALA A 1 117 ? 0.280 6.458 -0.079 1.00 92.81 117 ALA A O 1
ATOM 887 N N . LEU A 1 118 ? 2.288 5.558 0.267 1.00 95.19 118 LEU A N 1
ATOM 888 C CA . LEU A 1 118 ? 1.735 4.234 0.575 1.00 95.19 118 LEU A CA 1
ATOM 889 C C . LEU A 1 118 ? 0.966 4.226 1.906 1.00 95.19 118 LEU A C 1
ATOM 891 O O . LEU A 1 118 ? -0.094 3.606 2.003 1.00 95.19 118 LEU A O 1
ATOM 895 N N . GLY A 1 119 ? 1.469 4.935 2.918 1.00 95.12 119 GLY A N 1
ATOM 896 C CA . GLY A 1 119 ? 0.759 5.124 4.184 1.00 95.12 119 GLY A CA 1
ATOM 897 C C . GLY A 1 119 ? -0.542 5.902 4.004 1.00 95.12 119 GLY A C 1
ATOM 898 O O . GLY A 1 119 ? -1.583 5.481 4.510 1.00 95.12 119 GLY A O 1
ATOM 899 N N . ASP A 1 120 ? -0.506 6.985 3.230 1.00 92.81 120 ASP A N 1
ATOM 900 C CA . ASP A 1 120 ? -1.696 7.780 2.909 1.00 92.81 120 ASP A CA 1
ATOM 901 C C . ASP A 1 120 ? -2.737 6.939 2.153 1.00 92.81 120 ASP A C 1
ATOM 903 O O . ASP A 1 120 ? -3.913 6.951 2.509 1.00 92.81 120 ASP A O 1
ATOM 907 N N . LEU A 1 121 ? -2.308 6.107 1.197 1.00 93.38 121 LEU A N 1
ATOM 908 C CA . LEU A 1 121 ? -3.191 5.178 0.487 1.00 93.38 121 LEU A CA 1
ATOM 909 C C . LEU A 1 121 ? -3.901 4.208 1.444 1.00 93.38 121 LEU A C 1
ATOM 911 O O . LEU A 1 121 ? -5.109 3.995 1.330 1.00 93.38 121 LEU A O 1
ATOM 915 N N . ILE A 1 122 ? -3.168 3.619 2.394 1.00 94.62 122 ILE A N 1
ATOM 916 C CA . ILE A 1 122 ? -3.743 2.710 3.394 1.00 94.62 122 ILE A CA 1
ATOM 917 C C . ILE A 1 122 ? -4.741 3.456 4.290 1.00 94.62 122 ILE A C 1
ATOM 919 O O . ILE A 1 122 ? -5.819 2.927 4.568 1.00 94.62 122 ILE A O 1
ATOM 923 N N . LEU A 1 123 ? -4.434 4.688 4.708 1.00 92.81 123 LEU A N 1
ATOM 924 C CA . LEU A 1 123 ? -5.360 5.515 5.488 1.00 92.81 123 LEU A CA 1
ATOM 925 C C . LEU A 1 123 ? -6.646 5.832 4.706 1.00 92.81 123 LEU A C 1
ATOM 927 O O . LEU A 1 123 ? -7.738 5.740 5.274 1.00 92.81 123 LEU A O 1
ATOM 931 N N . SER A 1 124 ? -6.549 6.124 3.405 1.00 90.00 124 SER A N 1
ATOM 932 C CA . SER A 1 124 ? -7.723 6.348 2.548 1.00 90.00 124 SER A CA 1
ATOM 933 C C . SER A 1 124 ? -8.612 5.106 2.460 1.00 90.00 124 SER A C 1
ATOM 935 O O . SER A 1 124 ? -9.837 5.209 2.529 1.00 90.00 124 SER A O 1
ATOM 937 N N . LEU A 1 125 ? -8.020 3.905 2.398 1.00 90.31 125 LEU A N 1
ATOM 938 C CA . LEU A 1 125 ? -8.784 2.653 2.447 1.00 90.31 125 LEU A CA 1
ATOM 939 C C . LEU A 1 125 ? -9.500 2.472 3.794 1.00 90.31 125 LEU A C 1
ATOM 941 O O . LEU A 1 125 ? -10.662 2.065 3.819 1.00 90.31 125 LEU A O 1
ATOM 945 N N . VAL A 1 126 ? -8.838 2.786 4.914 1.00 89.62 126 VAL A N 1
ATOM 946 C CA . VAL A 1 126 ? -9.406 2.659 6.271 1.00 89.62 126 VAL A CA 1
ATOM 947 C C . VAL A 1 126 ? -10.639 3.538 6.469 1.00 89.62 126 VAL A C 1
ATOM 949 O O . VAL A 1 126 ? -11.621 3.089 7.076 1.00 89.62 126 VAL A O 1
ATOM 952 N N . THR A 1 127 ? -10.603 4.760 5.943 1.00 84.25 127 THR A N 1
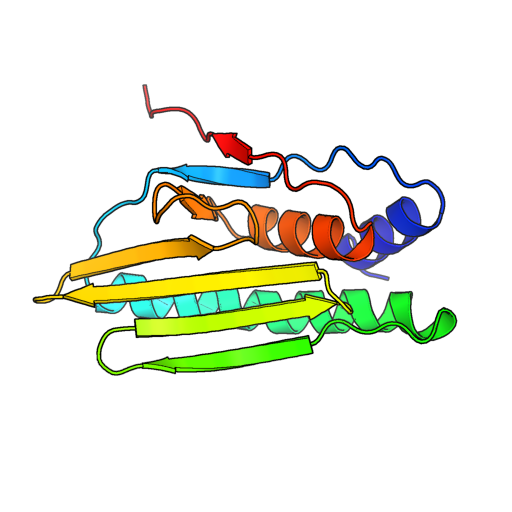ATOM 953 C CA . THR A 1 127 ? -11.681 5.748 6.081 1.00 84.25 127 THR A CA 1
ATOM 954 C C . THR A 1 127 ? -12.810 5.562 5.067 1.00 84.25 127 THR A C 1
ATOM 956 O O . THR A 1 127 ? -13.834 6.224 5.193 1.00 84.25 127 THR A O 1
ATOM 959 N N . ALA A 1 128 ? -12.663 4.641 4.102 1.00 69.31 128 ALA A N 1
ATOM 960 C CA . ALA A 1 128 ? -13.581 4.457 2.971 1.00 69.31 128 ALA A CA 1
ATOM 961 C C . ALA A 1 128 ? -13.830 5.750 2.161 1.00 69.31 128 ALA A C 1
ATOM 963 O O . ALA A 1 128 ? -14.837 5.854 1.460 1.00 69.31 128 ALA A O 1
ATOM 964 N N . GLY A 1 129 ? -12.930 6.733 2.282 1.00 58.03 129 GLY A N 1
ATOM 965 C CA . GLY A 1 129 ? -13.015 8.013 1.590 1.00 58.03 129 GLY A CA 1
ATOM 966 C C . GLY A 1 129 ? -12.686 7.895 0.103 1.00 58.03 129 GLY A C 1
ATOM 967 O O . GLY A 1 129 ? -12.074 6.924 -0.347 1.00 58.03 129 GLY A O 1
ATOM 968 N N . GLU A 1 130 ? -13.086 8.907 -0.665 1.00 58.97 130 GLU A N 1
ATOM 969 C CA . GLU A 1 130 ? -12.629 9.070 -2.046 1.00 58.97 130 GLU A CA 1
ATOM 970 C C . GLU A 1 130 ? -11.112 9.320 -2.050 1.00 58.97 130 GLU A C 1
ATOM 972 O O . GLU A 1 130 ? -10.604 10.141 -1.285 1.00 58.97 130 GLU A O 1
ATOM 977 N N . ILE A 1 131 ? -10.368 8.613 -2.906 1.00 62.94 131 ILE A N 1
ATOM 978 C CA . ILE A 1 131 ? -8.926 8.839 -3.053 1.00 62.94 131 ILE A CA 1
ATOM 979 C C . ILE A 1 131 ? -8.736 10.092 -3.912 1.00 62.94 131 ILE A C 1
ATOM 981 O O . ILE A 1 131 ? -8.955 10.057 -5.123 1.00 62.94 131 ILE A O 1
ATOM 985 N N . ARG A 1 132 ? -8.311 11.201 -3.297 1.00 64.06 132 ARG A N 1
ATOM 986 C CA . ARG A 1 132 ? -7.922 12.419 -4.017 1.00 64.06 132 ARG A CA 1
ATOM 987 C C . ARG A 1 132 ? -6.433 12.370 -4.338 1.00 64.06 132 ARG A C 1
ATOM 989 O O . ARG A 1 132 ? -5.616 12.213 -3.440 1.00 64.06 132 ARG A O 1
ATOM 996 N N . PHE A 1 133 ? -6.079 12.538 -5.607 1.00 69.88 133 PHE A N 1
ATOM 997 C CA . PHE A 1 133 ? -4.685 12.588 -6.044 1.00 69.88 133 PHE A CA 1
ATOM 998 C C . PHE A 1 133 ? -4.125 14.012 -5.957 1.00 69.88 133 PHE A C 1
ATOM 1000 O O . PHE A 1 133 ? -4.726 14.945 -6.491 1.00 69.88 133 PHE A O 1
ATOM 1007 N N . GLU A 1 134 ? -2.952 14.167 -5.346 1.00 77.69 134 GLU A N 1
ATOM 1008 C CA . GLU A 1 134 ? -2.138 15.382 -5.408 1.00 77.69 134 GLU A CA 1
ATOM 1009 C C . GLU A 1 134 ? -0.849 15.101 -6.184 1.00 77.69 134 GLU A C 1
ATOM 1011 O O . GLU A 1 134 ? -0.103 14.168 -5.881 1.00 77.69 134 GLU A O 1
ATOM 1016 N N . LEU A 1 135 ? -0.604 15.898 -7.227 1.00 74.69 135 LEU A N 1
ATOM 1017 C CA . LEU A 1 135 ? 0.561 15.744 -8.093 1.00 74.69 135 LEU A CA 1
ATOM 1018 C C . LEU A 1 135 ? 1.803 16.333 -7.432 1.00 74.69 135 LEU A C 1
ATOM 1020 O O . 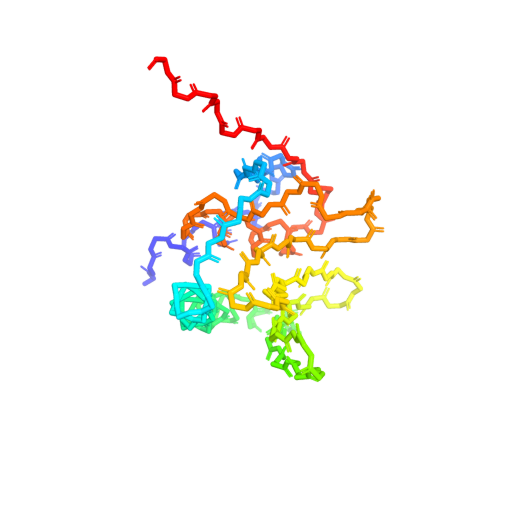LEU A 1 135 ? 1.842 17.517 -7.099 1.00 74.69 135 LEU A O 1
ATOM 1024 N N . SER A 1 136 ? 2.853 15.526 -7.338 1.00 76.31 136 SER A N 1
ATOM 1025 C CA . SER A 1 136 ? 4.194 16.007 -7.017 1.00 76.31 136 SER A CA 1
ATOM 1026 C C . SER A 1 136 ? 4.696 16.870 -8.183 1.00 76.31 136 SER A C 1
ATOM 1028 O O . SER A 1 136 ? 4.786 16.383 -9.310 1.00 76.31 136 SER A O 1
ATOM 1030 N N . GLY A 1 137 ? 4.953 18.160 -7.933 1.00 60.94 137 GLY A N 1
ATOM 1031 C CA . GLY A 1 137 ? 5.314 19.148 -8.960 1.00 60.94 137 GLY A CA 1
ATOM 1032 C C . GLY A 1 137 ? 6.588 18.816 -9.755 1.00 60.94 137 GLY A C 1
ATOM 1033 O O . GLY A 1 137 ? 7.474 18.120 -9.261 1.00 60.94 137 GLY A O 1
ATOM 1034 N N . GLU A 1 138 ? 6.670 19.331 -10.991 1.00 38.12 138 GLU A N 1
ATOM 1035 C CA . GLU A 1 138 ? 7.863 19.248 -11.851 1.00 38.12 138 GLU A CA 1
ATOM 1036 C C . GLU A 1 138 ? 9.106 19.814 -11.137 1.00 38.12 138 GLU A C 1
ATOM 1038 O O . GLU A 1 138 ? 9.001 20.852 -10.473 1.00 38.12 138 GLU A O 1
ATOM 1043 N N . PRO A 1 139 ? 10.294 19.190 -11.268 1.00 44.53 139 PRO A N 1
ATOM 1044 C CA . PRO A 1 139 ? 11.519 19.819 -10.799 1.00 44.53 139 PRO A CA 1
ATOM 1045 C C . PRO A 1 139 ? 11.784 21.087 -11.623 1.00 44.53 139 PRO A C 1
ATOM 1047 O O . PRO A 1 139 ? 11.759 21.052 -12.854 1.00 44.53 139 PRO A O 1
ATOM 1050 N N . ALA A 1 140 ? 12.008 22.194 -10.912 1.00 37.62 140 ALA A N 1
ATOM 1051 C CA . ALA A 1 140 ? 12.445 23.474 -11.467 1.00 37.62 140 ALA A CA 1
ATOM 1052 C C . ALA A 1 140 ? 13.801 23.383 -12.187 1.00 37.62 140 ALA A C 1
ATOM 1054 O O . ALA A 1 140 ? 14.641 22.548 -11.773 1.00 37.62 140 ALA A O 1
#

Mean predicted aligned error: 5.23 Å

Foldseek 3Di:
DDPLLVVLLVCVVPPPLDLAQEKEFKDKDFPVVLVVVQVVLLVLLVVSQVSNCVNCVVVVWGWDWAWDDDPFKTKIKIDTPPFIKMWMWGDDPRMIIIAIDGPPDPDRGIHRPDNVSSSSSVSSNSNVHDHHYDYDDDDD

Solvent-accessible surface area (backbone atoms only — not comparable to full-atom values): 7731 Å² total; per-residue (Å²): 129,54,72,67,36,49,52,50,53,46,39,72,75,55,70,75,61,73,50,66,27,42,23,25,71,51,56,85,39,45,40,68,59,40,51,52,52,48,53,53,52,50,55,51,46,54,53,53,42,53,41,45,30,67,65,30,50,86,75,76,46,60,61,47,78,45,83,44,82,53,100,49,35,47,32,38,35,41,34,39,88,91,40,53,41,33,46,36,35,39,50,56,98,65,29,12,35,47,23,44,43,44,93,83,52,92,59,67,62,32,18,68,62,49,74,66,24,55,55,39,48,52,48,29,48,75,64,70,33,70,82,43,81,38,74,62,74,82,86,130

Radius 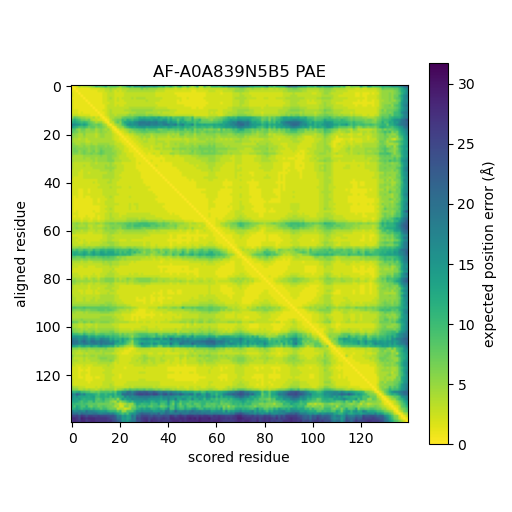of gyration: 14.98 Å; Cα contacts (8 Å, |Δi|>4): 244; chains: 1; bounding box: 31×36×42 Å

pLDDT: mean 88.41, std 11.87, range [37.62, 98.38]

Secondary structure (DSSP, 8-state):
--HHHHHHHHHHHS-----EEEEEE---EEHHHHHHHHHHHHHHHHHHHHHHHHHH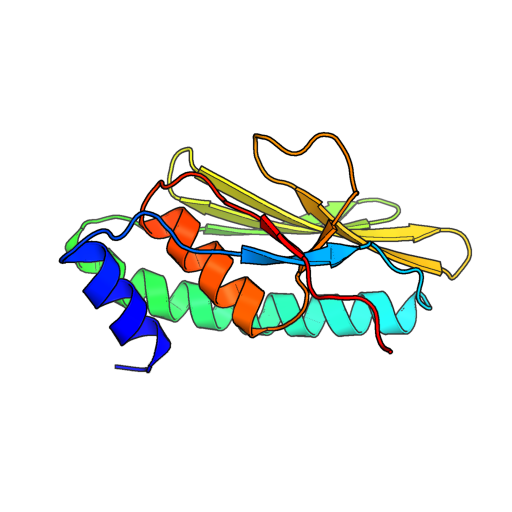GGGT---EEEEEEETTEEEEEEEETTEEEEEEEEEETTEEEEEEE-TT--SS-EEE-SHHHHHHHHHHHHHT---EEEEPPPP-

Nearest PDB structures (foldseek):
  2it9-assembly1_A  TM=5.604E-01  e=2.360E-01  Prochlorococcus marinus str. NATL2A
  5n4m-assembly1_A  TM=6.416E-01  e=5.125E-01  Homo sapiens
  7ntp-assembly2_B  TM=6.846E-01  e=9.306E-01  Homo sapiens
  3rzy-assembly1_A  TM=7.487E-01  e=2.890E+00  Homo sapiens
  7yf1-assembly1_A  TM=2.314E-01  e=2.145E+00  Mus musculus